Protein AF-A0A316KCI8-F1 (afdb_monomer_lite)

Structure (mmCIF, N/CA/C/O backbone):
data_AF-A0A316KCI8-F1
#
_entry.id   AF-A0A316KCI8-F1
#
loop_
_atom_site.group_PDB
_atom_site.id
_atom_site.type_symbol
_atom_site.label_atom_id
_atom_site.label_alt_id
_atom_site.label_comp_id
_atom_site.label_asym_id
_atom_site.label_entity_id
_atom_site.label_seq_id
_atom_site.pdbx_PDB_ins_code
_atom_site.Cartn_x
_atom_site.Cartn_y
_atom_site.Cartn_z
_atom_site.occupancy
_atom_site.B_iso_or_equiv
_atom_site.auth_seq_id
_atom_site.auth_comp_id
_atom_site.auth_asym_id
_atom_site.auth_atom_id
_atom_site.pdbx_PDB_model_num
ATOM 1 N N . MET A 1 1 ? 4.732 10.287 -21.622 1.00 46.12 1 MET A N 1
ATOM 2 C CA . MET A 1 1 ? 5.065 8.849 -21.549 1.00 46.12 1 MET A CA 1
ATOM 3 C C . MET A 1 1 ? 5.653 8.642 -20.161 1.00 46.12 1 MET A C 1
ATOM 5 O O . MET A 1 1 ? 6.514 9.428 -19.800 1.00 46.12 1 MET A O 1
ATOM 9 N N . PHE A 1 2 ? 5.111 7.743 -19.332 1.00 54.28 2 PHE A N 1
ATOM 10 C CA . PHE A 1 2 ? 5.650 7.524 -17.982 1.00 54.28 2 PHE A CA 1
ATOM 11 C C . PHE A 1 2 ? 6.981 6.788 -18.111 1.00 54.28 2 PHE A C 1
ATOM 13 O O . PHE A 1 2 ? 7.002 5.585 -18.342 1.00 54.28 2 PHE A O 1
ATOM 20 N N . GLU A 1 3 ? 8.084 7.519 -18.014 1.00 66.38 3 GLU A N 1
ATOM 21 C CA . GLU A 1 3 ? 9.429 6.945 -18.011 1.00 66.38 3 GLU A CA 1
ATOM 22 C C . GLU A 1 3 ? 9.908 6.783 -16.568 1.00 66.38 3 GLU A C 1
ATOM 24 O O . GLU A 1 3 ? 10.912 7.355 -16.142 1.00 66.38 3 GLU A O 1
ATOM 29 N N . SER A 1 4 ? 9.137 6.026 -15.785 1.00 75.69 4 SER A N 1
ATOM 30 C CA . SER A 1 4 ? 9.591 5.521 -14.497 1.00 75.69 4 SER A CA 1
ATOM 31 C C . SER A 1 4 ? 9.657 4.000 -14.536 1.00 75.69 4 SER A C 1
ATOM 33 O O . SER A 1 4 ? 8.774 3.324 -15.067 1.00 75.69 4 SER A O 1
ATOM 35 N N . LEU A 1 5 ? 10.758 3.458 -14.021 1.00 84.19 5 LEU A N 1
ATOM 36 C CA . LEU A 1 5 ? 11.012 2.025 -13.960 1.00 84.19 5 LEU A CA 1
ATOM 37 C C . LEU A 1 5 ? 11.359 1.663 -12.524 1.00 84.19 5 LEU A C 1
ATOM 39 O O . LEU A 1 5 ? 12.327 2.179 -11.967 1.00 84.19 5 LEU A O 1
ATOM 43 N N . THR A 1 6 ? 10.581 0.756 -11.943 1.00 88.25 6 THR A N 1
ATOM 44 C CA . THR A 1 6 ? 10.823 0.234 -10.598 1.00 88.25 6 THR A CA 1
ATOM 45 C C . THR A 1 6 ? 11.171 -1.242 -10.693 1.00 88.25 6 THR A C 1
ATOM 47 O O . THR A 1 6 ? 10.399 -2.038 -11.224 1.00 88.25 6 THR A O 1
ATOM 50 N N . CYS A 1 7 ? 12.329 -1.611 -10.158 1.00 88.56 7 CYS A N 1
ATOM 51 C CA . CYS A 1 7 ? 12.714 -2.995 -9.932 1.00 88.56 7 CYS A CA 1
ATOM 52 C C . CYS A 1 7 ? 12.347 -3.382 -8.498 1.00 88.56 7 CYS A C 1
ATOM 54 O O . CYS A 1 7 ? 12.721 -2.682 -7.551 1.00 88.56 7 CYS A O 1
ATOM 56 N N . ILE A 1 8 ? 11.627 -4.494 -8.347 1.00 89.81 8 ILE A N 1
ATOM 57 C CA . ILE A 1 8 ? 11.213 -5.028 -7.050 1.00 89.81 8 ILE A CA 1
ATOM 58 C C . ILE A 1 8 ? 11.881 -6.372 -6.762 1.00 89.81 8 ILE A C 1
ATOM 60 O O . ILE A 1 8 ? 12.058 -7.194 -7.660 1.00 89.81 8 ILE A O 1
ATOM 64 N N . ASP A 1 9 ? 12.218 -6.605 -5.497 1.00 88.31 9 ASP A N 1
ATOM 65 C CA . ASP A 1 9 ? 12.733 -7.885 -5.025 1.00 88.31 9 ASP A CA 1
ATOM 66 C C . ASP A 1 9 ? 11.584 -8.823 -4.648 1.00 88.31 9 ASP A C 1
ATOM 68 O O . ASP A 1 9 ? 11.067 -8.809 -3.530 1.00 88.31 9 ASP A O 1
ATOM 72 N N . ASN A 1 10 ? 11.197 -9.688 -5.582 1.00 82.25 10 ASN A N 1
ATOM 73 C CA . ASN A 1 10 ? 10.113 -10.641 -5.358 1.00 82.25 10 ASN A CA 1
ATOM 74 C C . ASN A 1 10 ? 10.352 -11.581 -4.163 1.00 82.25 10 ASN A C 1
ATOM 76 O O . ASN A 1 10 ? 9.374 -12.051 -3.583 1.00 82.25 10 ASN A O 1
ATOM 80 N N . ALA A 1 11 ? 11.602 -11.835 -3.753 1.00 82.50 11 ALA A N 1
ATOM 81 C CA . ALA A 1 11 ? 11.883 -12.679 -2.589 1.00 82.50 11 ALA A CA 1
ATOM 82 C C . ALA A 1 11 ? 11.376 -12.046 -1.281 1.00 82.50 11 ALA A C 1
ATOM 84 O O . ALA A 1 11 ? 10.989 -12.752 -0.352 1.00 82.50 11 ALA A O 1
ATOM 85 N N . ASN A 1 12 ? 11.312 -10.714 -1.230 1.00 80.31 12 ASN A N 1
ATOM 86 C CA . ASN A 1 12 ? 10.828 -9.948 -0.083 1.00 80.31 12 ASN A CA 1
ATOM 87 C C . ASN A 1 12 ? 9.325 -9.620 -0.154 1.00 80.31 12 ASN A C 1
ATOM 89 O O . ASN A 1 12 ? 8.769 -8.993 0.754 1.00 80.31 12 ASN A O 1
ATOM 93 N N . PHE A 1 13 ? 8.626 -10.075 -1.197 1.00 83.00 13 PHE A N 1
ATOM 94 C CA . PHE A 1 13 ? 7.203 -9.794 -1.374 1.00 83.00 13 PHE A CA 1
ATOM 95 C C . PHE A 1 13 ? 6.326 -10.447 -0.292 1.00 83.00 13 PHE A C 1
ATOM 97 O O . PHE A 1 13 ? 5.341 -9.856 0.160 1.00 83.00 13 PHE A O 1
ATOM 104 N N . ASP A 1 14 ? 6.706 -11.632 0.193 1.00 81.88 14 ASP A N 1
ATOM 105 C CA . ASP A 1 14 ? 5.982 -12.319 1.270 1.00 81.88 14 ASP A CA 1
ATOM 106 C C . ASP A 1 14 ? 6.003 -11.534 2.588 1.00 81.88 14 ASP A C 1
ATOM 108 O O . ASP A 1 14 ? 5.005 -11.511 3.317 1.00 81.88 14 ASP A O 1
ATOM 112 N N . GLN A 1 15 ? 7.096 -10.818 2.868 1.00 87.00 15 GLN A N 1
ATOM 113 C CA . GLN A 1 15 ? 7.203 -9.945 4.035 1.00 87.00 15 GLN A CA 1
ATOM 114 C C . GLN A 1 15 ? 6.246 -8.750 3.925 1.00 87.00 15 GLN A C 1
ATOM 116 O O . GLN A 1 15 ? 5.534 -8.436 4.885 1.00 87.00 15 GLN A O 1
ATOM 121 N N . VAL A 1 16 ? 6.149 -8.140 2.738 1.00 89.44 16 VAL A N 1
ATOM 122 C CA . VAL A 1 16 ? 5.181 -7.064 2.468 1.00 89.44 16 VAL A CA 1
ATOM 123 C C . VAL A 1 16 ? 3.759 -7.572 2.669 1.00 89.44 16 VAL A C 1
ATOM 125 O O . VAL A 1 16 ? 2.969 -6.948 3.379 1.00 89.44 16 VAL A O 1
ATOM 128 N N . ARG A 1 17 ? 3.438 -8.749 2.119 1.00 85.00 17 ARG A N 1
ATOM 129 C CA . ARG A 1 17 ? 2.128 -9.391 2.290 1.00 85.00 17 ARG A CA 1
ATOM 130 C C . ARG A 1 17 ? 1.809 -9.655 3.763 1.00 85.00 17 ARG A C 1
ATOM 132 O O . ARG A 1 17 ? 0.671 -9.452 4.194 1.00 85.00 17 ARG A O 1
ATOM 139 N N . HIS A 1 18 ? 2.793 -10.094 4.544 1.00 87.44 18 HIS A N 1
ATOM 140 C CA . HIS A 1 18 ? 2.638 -10.314 5.978 1.00 87.44 18 HIS A CA 1
ATOM 141 C C . HIS A 1 18 ? 2.327 -9.011 6.729 1.00 87.44 18 HIS A C 1
ATOM 143 O O . HIS A 1 18 ? 1.335 -8.944 7.461 1.00 87.44 18 HIS A O 1
ATOM 149 N N . GLU A 1 19 ? 3.120 -7.955 6.531 1.00 89.62 19 GLU A N 1
ATOM 150 C CA . GLU A 1 19 ? 2.895 -6.666 7.198 1.00 89.62 19 GLU A CA 1
ATOM 151 C C . GLU A 1 19 ? 1.584 -6.004 6.758 1.00 89.62 19 GLU A C 1
ATOM 153 O O . GLU A 1 19 ? 0.891 -5.397 7.576 1.00 89.62 19 GLU A O 1
ATOM 158 N N . PHE A 1 20 ? 1.174 -6.201 5.507 1.00 87.50 20 PHE A N 1
ATOM 159 C CA . PHE A 1 20 ? -0.100 -5.716 4.986 1.00 87.50 20 PHE A CA 1
ATOM 160 C C . PHE A 1 20 ? -1.297 -6.356 5.703 1.00 87.50 20 PHE A C 1
ATOM 162 O O . PHE A 1 20 ? -2.189 -5.658 6.191 1.00 87.50 20 PHE A O 1
ATOM 169 N N . ARG A 1 21 ? -1.276 -7.682 5.887 1.00 82.81 21 ARG A N 1
ATOM 170 C CA . ARG A 1 21 ? -2.294 -8.408 6.671 1.00 82.81 21 ARG A CA 1
ATOM 171 C C . ARG A 1 21 ? -2.340 -7.961 8.124 1.00 82.81 21 ARG A C 1
ATOM 173 O O . ARG A 1 21 ? -3.420 -7.799 8.700 1.00 82.81 21 ARG A O 1
ATOM 180 N N . ARG A 1 22 ? -1.172 -7.738 8.734 1.00 85.81 22 ARG A N 1
ATOM 181 C CA . ARG A 1 22 ? -1.093 -7.198 10.098 1.00 85.81 22 ARG A CA 1
ATOM 182 C C . ARG A 1 22 ? -1.724 -5.818 10.164 1.00 85.81 22 ARG A C 1
ATOM 184 O O . ARG A 1 22 ? -2.510 -5.577 11.078 1.00 85.81 22 ARG A O 1
ATOM 191 N N . PHE A 1 23 ? -1.402 -4.943 9.215 1.00 88.06 23 PHE A N 1
ATOM 192 C CA . PHE A 1 23 ? -1.971 -3.606 9.124 1.00 88.06 23 PHE A CA 1
ATOM 193 C C . PHE A 1 23 ? -3.499 -3.655 9.052 1.00 88.06 23 PHE A C 1
ATOM 195 O O . PHE A 1 23 ? -4.160 -3.056 9.902 1.00 88.06 23 PHE A O 1
ATOM 202 N N . ILE A 1 24 ? -4.058 -4.474 8.157 1.00 81.50 24 ILE A N 1
ATOM 203 C CA . ILE A 1 24 ? -5.508 -4.673 8.050 1.00 81.50 24 ILE A CA 1
ATOM 204 C C . ILE A 1 24 ? -6.142 -5.174 9.333 1.00 81.50 24 ILE A C 1
ATOM 206 O O . ILE A 1 24 ? -7.142 -4.628 9.795 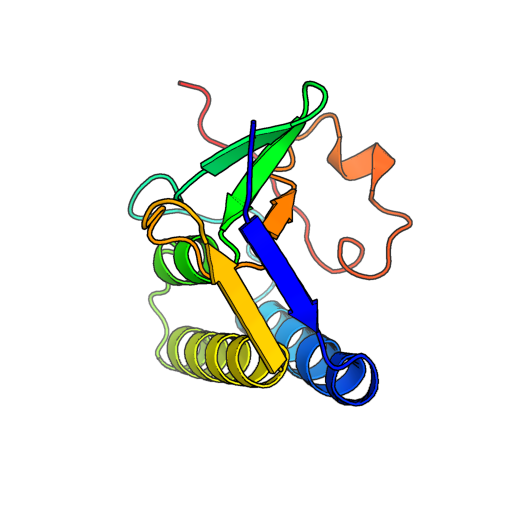1.00 81.50 24 ILE A O 1
ATOM 210 N N . THR A 1 25 ? -5.526 -6.173 9.957 1.00 81.88 25 THR A N 1
ATOM 211 C CA . THR A 1 25 ? -6.028 -6.722 11.219 1.00 81.88 25 THR A CA 1
ATOM 212 C C . THR A 1 25 ? -6.074 -5.646 12.309 1.00 81.88 25 THR A C 1
ATOM 214 O O . THR A 1 25 ? -6.971 -5.650 13.149 1.00 81.88 25 THR A O 1
ATOM 217 N N . LYS A 1 26 ? -5.126 -4.696 12.313 1.00 83.44 26 LYS A N 1
ATOM 218 C CA . LYS A 1 26 ? -5.107 -3.580 13.276 1.00 83.44 26 LYS A CA 1
ATOM 219 C C . LYS A 1 26 ? -6.086 -2.462 12.941 1.00 83.44 26 LYS A C 1
ATOM 221 O O . LYS A 1 26 ? -6.475 -1.741 13.856 1.00 83.44 26 LYS A O 1
ATOM 226 N N . MET A 1 27 ? -6.497 -2.349 11.683 1.00 77.81 27 MET A N 1
ATOM 227 C CA . MET A 1 27 ? -7.550 -1.437 11.243 1.00 77.81 27 MET A CA 1
ATOM 228 C C . MET A 1 27 ? -8.968 -1.902 11.613 1.00 77.81 27 MET A C 1
ATOM 230 O O . MET A 1 27 ? -9.917 -1.161 11.372 1.00 77.81 27 MET A O 1
ATOM 234 N N . ASP A 1 28 ? -9.108 -3.076 12.240 1.00 66.75 28 ASP A N 1
ATOM 235 C CA . ASP A 1 28 ? -10.307 -3.524 12.965 1.00 66.75 28 ASP A CA 1
ATOM 236 C C . ASP A 1 28 ? -11.599 -3.460 12.133 1.00 66.75 28 ASP A C 1
ATOM 238 O O . ASP A 1 28 ? -12.584 -2.833 12.517 1.00 66.75 28 ASP A O 1
ATOM 242 N N . LYS A 1 29 ? -11.558 -4.054 10.930 1.00 59.03 29 LYS A N 1
ATOM 243 C CA . LYS A 1 29 ? -12.690 -4.141 9.985 1.00 59.03 29 LYS A CA 1
ATOM 244 C C . LYS A 1 29 ? -13.429 -2.811 9.770 1.00 59.03 29 LYS A C 1
ATOM 246 O O . LYS A 1 29 ? -14.643 -2.798 9.565 1.00 59.03 29 LYS A O 1
ATOM 251 N N . ARG A 1 30 ? -12.727 -1.672 9.814 1.00 60.88 30 ARG A N 1
ATOM 252 C CA . ARG A 1 30 ? -13.318 -0.405 9.378 1.00 60.88 30 ARG A CA 1
ATOM 253 C C . ARG A 1 30 ? -13.736 -0.555 7.918 1.00 60.88 30 ARG A C 1
ATOM 255 O O . ARG A 1 30 ? -12.894 -0.615 7.032 1.00 60.88 30 ARG A O 1
ATOM 262 N N . ASN A 1 31 ? -15.045 -0.582 7.689 1.00 52.78 31 ASN A N 1
ATOM 263 C CA . ASN A 1 31 ? -15.621 -0.694 6.348 1.00 52.78 31 ASN A CA 1
ATOM 264 C C . ASN A 1 31 ? -15.416 0.581 5.507 1.00 52.78 31 ASN A C 1
ATOM 266 O O . ASN A 1 31 ? -15.570 0.539 4.289 1.00 52.78 31 ASN A O 1
ATOM 270 N N . ASN A 1 32 ? -15.056 1.699 6.153 1.00 58.50 32 ASN A N 1
ATOM 271 C CA . ASN A 1 32 ? -14.771 2.976 5.507 1.00 58.50 32 ASN A CA 1
ATOM 272 C C . ASN A 1 32 ? -13.378 3.472 5.919 1.00 58.50 32 ASN A C 1
ATOM 274 O O . ASN A 1 32 ? -13.126 3.737 7.099 1.00 58.50 32 ASN A O 1
ATOM 278 N N . LEU A 1 33 ? -12.491 3.631 4.936 1.00 69.94 33 LEU A N 1
ATOM 279 C CA . LEU A 1 33 ? -11.234 4.355 5.101 1.00 69.94 33 LEU A CA 1
ATOM 280 C C . LEU A 1 33 ? -11.505 5.851 4.922 1.00 69.94 33 LEU A C 1
ATOM 282 O O . LEU A 1 33 ? -12.052 6.266 3.903 1.00 69.94 33 LEU A O 1
ATOM 286 N N . SER A 1 34 ? -11.123 6.661 5.906 1.00 79.00 34 SER A N 1
ATOM 287 C CA . SER A 1 34 ? -11.089 8.117 5.774 1.00 79.00 34 SER A CA 1
ATOM 288 C C . SER A 1 34 ? -9.673 8.567 5.440 1.00 79.00 34 SER A C 1
ATOM 290 O O . SER A 1 34 ? -8.702 8.061 6.008 1.00 79.00 34 SER A O 1
ATOM 292 N N . PHE A 1 35 ? -9.561 9.540 4.540 1.00 83.88 35 PHE A N 1
ATOM 293 C CA . PHE A 1 35 ? -8.288 10.121 4.132 1.00 83.88 35 PHE A CA 1
ATOM 294 C C . PHE A 1 35 ? -8.204 11.576 4.583 1.00 83.88 35 PHE A C 1
ATOM 296 O O . PHE A 1 35 ? -9.187 12.310 4.515 1.00 83.88 35 PHE A O 1
ATOM 303 N N . LYS A 1 36 ? -7.018 12.001 5.021 1.00 88.88 36 LYS A N 1
ATOM 304 C CA . LYS A 1 36 ? -6.725 13.400 5.368 1.00 88.88 36 LYS A CA 1
ATOM 305 C C . LYS A 1 36 ? -6.635 14.291 4.128 1.00 88.88 36 LYS A C 1
ATOM 307 O O . LYS A 1 36 ? -6.912 15.481 4.203 1.00 88.88 36 LYS A O 1
ATOM 312 N N . ARG A 1 37 ? -6.218 13.704 3.004 1.00 89.94 37 ARG A N 1
ATOM 313 C CA . ARG A 1 37 ? -6.153 14.300 1.665 1.00 89.94 37 ARG A CA 1
ATOM 314 C C . ARG A 1 37 ? -6.196 13.194 0.614 1.00 89.94 37 ARG A C 1
ATOM 316 O O . ARG A 1 37 ? -5.974 12.031 0.947 1.00 89.94 37 ARG A O 1
ATOM 323 N N . THR A 1 38 ? -6.427 13.550 -0.643 1.00 86.88 38 THR A N 1
ATOM 324 C CA . THR A 1 38 ? -6.325 12.601 -1.758 1.00 86.88 38 THR A CA 1
ATOM 325 C C . THR A 1 38 ? -4.869 12.136 -1.929 1.00 86.88 38 THR A C 1
ATOM 327 O O . THR A 1 38 ? -3.968 12.987 -1.916 1.00 86.88 38 THR A O 1
ATOM 330 N N . PRO A 1 39 ? -4.615 10.820 -2.070 1.00 89.44 39 PRO A N 1
ATOM 331 C CA . PRO A 1 39 ? -3.287 10.308 -2.389 1.00 89.44 39 PRO A CA 1
ATOM 332 C C . PRO A 1 39 ? -2.792 10.807 -3.748 1.00 89.44 39 PRO A C 1
ATOM 334 O O . PRO A 1 39 ? -3.589 11.038 -4.660 1.00 89.44 39 PRO A O 1
ATOM 337 N N . LYS A 1 40 ? -1.471 10.912 -3.910 1.00 90.00 40 LYS A N 1
ATOM 338 C CA . LYS A 1 40 ? -0.838 11.082 -5.219 1.00 90.00 40 LYS A CA 1
ATOM 339 C C . LYS A 1 40 ? -1.295 9.959 -6.140 1.00 90.00 40 LYS A C 1
ATOM 341 O O . LYS A 1 40 ? -1.318 8.791 -5.746 1.00 90.00 40 LYS A O 1
ATOM 346 N N . GLN A 1 41 ? -1.664 10.330 -7.358 1.00 89.06 41 GLN A N 1
ATOM 347 C CA . GLN A 1 41 ? -2.297 9.421 -8.297 1.00 89.06 41 GLN A CA 1
ATOM 348 C C . GLN A 1 41 ? -1.748 9.604 -9.705 1.00 89.06 41 GLN A C 1
ATOM 350 O O . GLN A 1 41 ? -1.306 10.693 -10.066 1.00 89.06 41 GLN A O 1
ATOM 355 N N . PHE A 1 42 ? -1.842 8.548 -10.500 1.00 84.81 42 PHE A N 1
ATOM 356 C CA . PHE A 1 42 ? -1.658 8.599 -11.942 1.00 84.81 42 PHE A CA 1
ATOM 357 C C . PHE A 1 42 ? -2.719 7.738 -12.620 1.00 84.81 42 PHE A C 1
ATOM 359 O O . PHE A 1 42 ? -3.246 6.795 -12.027 1.00 84.81 42 PHE A O 1
ATOM 366 N N . ASP A 1 43 ? -3.026 8.074 -13.867 1.00 84.88 43 ASP A N 1
ATOM 367 C CA . ASP A 1 43 ? -3.977 7.328 -14.679 1.00 84.88 43 ASP A CA 1
ATOM 368 C C . ASP A 1 43 ? -3.206 6.550 -15.765 1.00 84.88 43 ASP A C 1
ATOM 370 O O . ASP A 1 43 ? -2.331 7.095 -16.442 1.00 84.88 43 ASP A O 1
ATOM 374 N N . TYR A 1 44 ? -3.512 5.263 -15.927 1.00 78.50 44 TYR A N 1
ATOM 375 C CA . TYR A 1 44 ? -2.934 4.381 -16.942 1.00 78.50 44 TYR A CA 1
ATOM 376 C C . TYR A 1 44 ? -4.007 3.437 -17.485 1.00 78.50 44 TYR A C 1
ATOM 378 O O . TYR A 1 44 ? -4.734 2.824 -16.716 1.00 78.50 44 TYR A O 1
ATOM 386 N N . ALA A 1 45 ? -4.113 3.306 -18.811 1.00 79.00 45 ALA A N 1
ATOM 387 C CA . ALA A 1 45 ? -5.068 2.405 -19.471 1.00 79.00 45 ALA A CA 1
ATOM 388 C C . ALA A 1 45 ? -6.539 2.553 -18.998 1.00 79.00 45 ALA A C 1
ATOM 390 O O . ALA A 1 45 ? -7.256 1.563 -18.886 1.00 79.00 45 ALA A O 1
ATOM 391 N N . ASN A 1 46 ? -6.995 3.795 -18.767 1.00 77.75 46 ASN A N 1
ATOM 392 C CA . ASN A 1 46 ? -8.311 4.161 -18.198 1.00 77.75 46 ASN A CA 1
ATOM 393 C C . ASN A 1 46 ? -8.512 3.805 -16.716 1.00 77.75 46 ASN A C 1
ATOM 395 O O . ASN A 1 46 ? -9.613 3.956 -16.182 1.00 77.75 46 ASN A O 1
ATOM 399 N N . ASP A 1 47 ? -7.448 3.378 -16.047 1.00 79.25 47 ASP A N 1
ATOM 400 C CA . ASP A 1 47 ? -7.454 2.995 -14.648 1.00 79.25 47 ASP A CA 1
ATOM 401 C C . ASP A 1 47 ? -6.680 4.019 -13.831 1.00 79.25 47 ASP A C 1
ATOM 403 O O . ASP A 1 47 ? -5.656 4.544 -14.265 1.00 79.25 47 ASP A O 1
ATOM 407 N N . ARG A 1 48 ? -7.175 4.296 -12.627 1.00 84.19 48 ARG A N 1
ATOM 408 C CA . ARG A 1 48 ? -6.509 5.183 -11.683 1.00 84.19 48 ARG A CA 1
ATOM 409 C C . ARG A 1 48 ? -5.724 4.371 -10.674 1.00 84.19 48 ARG A C 1
ATOM 411 O O . ARG A 1 48 ? -6.244 3.419 -10.089 1.00 84.19 48 ARG A O 1
ATOM 418 N N . TYR A 1 49 ? -4.503 4.804 -10.415 1.00 85.44 49 TYR A N 1
ATOM 419 C CA . TYR A 1 49 ? -3.602 4.195 -9.454 1.00 85.44 49 TYR A CA 1
ATOM 420 C C . TYR A 1 49 ? -3.143 5.238 -8.448 1.00 85.44 49 TYR A C 1
ATOM 422 O O . TYR A 1 49 ? -2.882 6.387 -8.801 1.00 85.44 49 TYR A O 1
ATOM 430 N N . TRP A 1 50 ? -3.045 4.834 -7.189 1.00 89.56 50 TRP A N 1
ATOM 431 C CA . TRP A 1 50 ? -2.457 5.632 -6.125 1.00 89.56 50 TRP A CA 1
ATOM 432 C C . TRP A 1 50 ? -1.050 5.167 -5.827 1.00 89.56 50 TRP A C 1
ATOM 434 O O . TRP A 1 50 ? -0.770 3.967 -5.830 1.00 89.56 50 TRP A O 1
ATOM 444 N N . ASP A 1 51 ? -0.181 6.115 -5.503 1.00 91.50 51 ASP A N 1
ATOM 445 C CA . ASP A 1 51 ? 1.089 5.787 -4.882 1.00 91.50 51 ASP A CA 1
ATOM 446 C C . ASP A 1 51 ? 0.845 5.073 -3.550 1.00 91.50 51 ASP A C 1
ATOM 448 O O . ASP A 1 51 ? 0.112 5.581 -2.700 1.00 91.50 51 ASP A O 1
ATOM 452 N N . ILE A 1 52 ? 1.436 3.892 -3.355 1.00 91.44 52 ILE A N 1
ATOM 453 C CA . ILE A 1 52 ? 1.106 3.065 -2.190 1.00 91.44 52 ILE A CA 1
ATOM 454 C C . ILE A 1 52 ? 1.586 3.694 -0.873 1.00 91.44 52 ILE A C 1
ATOM 456 O O . ILE A 1 52 ? 0.906 3.582 0.148 1.00 91.44 52 ILE A O 1
ATOM 460 N N . ILE A 1 53 ? 2.734 4.377 -0.879 1.00 94.19 53 ILE A N 1
ATOM 461 C CA . ILE A 1 53 ? 3.282 5.021 0.318 1.00 94.19 53 ILE A CA 1
ATOM 462 C C . ILE A 1 53 ? 2.459 6.261 0.659 1.00 94.19 53 ILE A C 1
ATOM 464 O O . ILE A 1 53 ? 2.048 6.422 1.811 1.00 94.19 53 ILE A O 1
ATOM 468 N N . ASP A 1 54 ? 2.159 7.093 -0.338 1.00 93.62 54 ASP A N 1
ATOM 469 C CA . ASP A 1 54 ? 1.328 8.280 -0.157 1.00 93.62 54 ASP A CA 1
ATOM 470 C C . ASP A 1 54 ? -0.098 7.913 0.274 1.00 93.62 54 ASP A C 1
ATOM 472 O O . ASP A 1 54 ? -0.651 8.538 1.179 1.00 93.62 54 ASP A O 1
ATOM 476 N N . PHE A 1 55 ? -0.667 6.845 -0.295 1.00 91.94 55 PHE A N 1
ATOM 477 C CA . PHE A 1 55 ? -1.942 6.267 0.127 1.00 91.94 55 PHE A CA 1
ATOM 478 C C . PHE A 1 55 ? -1.941 5.943 1.622 1.00 91.94 55 PHE A C 1
ATOM 480 O O . PHE A 1 55 ? -2.835 6.387 2.345 1.00 91.94 55 PHE A O 1
ATOM 487 N N . LEU A 1 56 ? -0.924 5.220 2.102 1.00 92.00 56 LEU A N 1
ATOM 488 C CA . LEU A 1 56 ? -0.796 4.863 3.514 1.00 92.00 56 LEU A CA 1
ATOM 489 C C . LEU A 1 56 ? -0.667 6.103 4.407 1.00 92.00 56 LEU A C 1
ATOM 491 O O . LEU A 1 56 ? -1.285 6.162 5.474 1.00 92.00 56 LEU A O 1
ATOM 495 N N . ASP A 1 57 ? 0.106 7.103 3.983 1.00 93.06 57 ASP A N 1
AT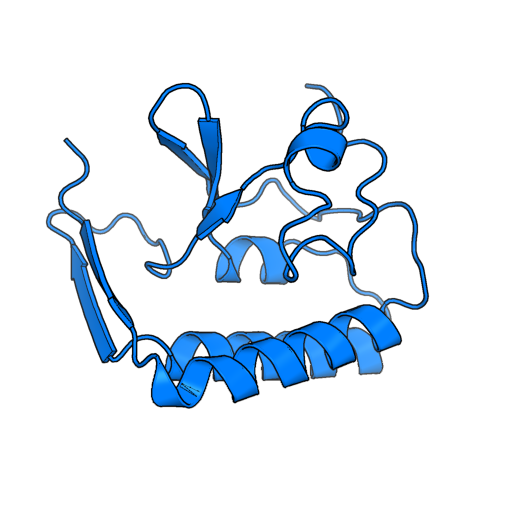OM 496 C CA . ASP A 1 57 ? 0.290 8.348 4.733 1.00 93.06 57 ASP A CA 1
ATOM 497 C C .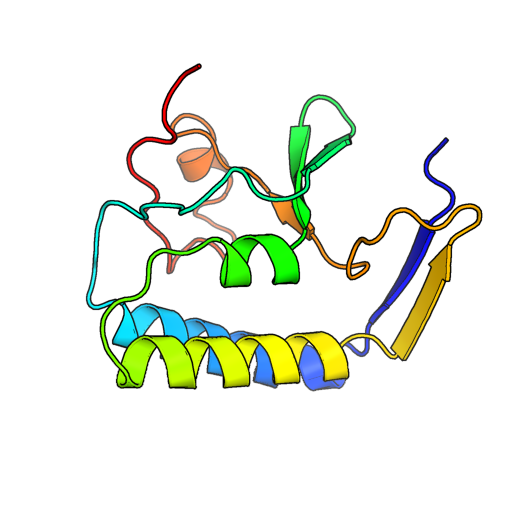 ASP A 1 57 ? -0.974 9.212 4.791 1.00 93.06 57 ASP A C 1
ATOM 499 O O . ASP A 1 57 ? -1.214 9.888 5.799 1.00 93.06 57 ASP A O 1
ATOM 503 N N . CYS A 1 58 ? -1.821 9.133 3.766 1.00 91.81 58 CYS A N 1
ATOM 504 C CA . CYS A 1 58 ? -3.096 9.835 3.714 1.00 91.81 58 CYS A CA 1
ATOM 505 C C . CYS A 1 58 ? -4.172 9.221 4.616 1.00 91.81 58 CYS A C 1
ATOM 507 O O . CYS A 1 58 ? -5.139 9.918 4.929 1.00 91.81 58 CYS A O 1
ATOM 509 N N . LEU A 1 59 ? -4.036 7.967 5.059 1.00 89.19 59 LEU A N 1
ATOM 510 C CA . LEU A 1 59 ? -5.023 7.333 5.937 1.00 89.19 59 LEU A CA 1
ATOM 511 C C . LEU A 1 59 ? -5.152 8.080 7.273 1.00 89.19 59 LEU A C 1
ATOM 513 O O . LEU A 1 59 ? -4.170 8.332 7.982 1.00 89.19 59 LEU A O 1
ATOM 517 N N . ASP A 1 60 ? -6.390 8.402 7.654 1.00 88.62 60 ASP A N 1
ATOM 518 C CA . ASP A 1 60 ? -6.698 9.028 8.938 1.00 88.62 60 ASP A CA 1
ATOM 519 C C . ASP A 1 60 ? -6.727 7.991 10.071 1.00 88.62 60 ASP A C 1
ATOM 521 O O . ASP A 1 60 ? -7.766 7.485 10.510 1.00 88.62 60 ASP A O 1
ATOM 525 N N . LEU A 1 61 ? -5.525 7.639 10.525 1.00 87.69 61 LEU A N 1
ATOM 526 C CA . LEU A 1 61 ? -5.299 6.718 11.631 1.00 87.69 61 LEU A CA 1
ATOM 527 C C . LEU A 1 61 ? -5.238 7.486 12.952 1.00 87.69 61 LEU A C 1
ATOM 529 O O . LEU A 1 61 ? -4.462 8.431 13.102 1.00 87.69 61 LEU A O 1
ATOM 533 N N . LYS A 1 62 ? -6.028 7.037 13.931 1.00 84.81 62 LYS A N 1
ATOM 534 C CA . LYS A 1 62 ? -6.127 7.676 15.257 1.00 84.81 62 LYS A CA 1
ATOM 535 C C . LYS A 1 62 ? -5.433 6.863 16.342 1.00 84.81 62 LYS A C 1
ATOM 537 O O . LYS A 1 62 ? -4.967 7.419 17.333 1.00 84.81 62 LYS A O 1
ATOM 542 N N . ARG A 1 63 ? -5.354 5.536 16.185 1.00 89.00 63 ARG A N 1
ATOM 543 C CA . ARG A 1 63 ? -4.797 4.656 17.220 1.00 89.00 63 ARG A CA 1
ATOM 544 C C . ARG A 1 63 ? -3.299 4.476 16.998 1.00 89.00 63 ARG A C 1
ATOM 546 O O . ARG A 1 63 ? -2.858 4.129 15.906 1.00 89.00 63 ARG A O 1
ATOM 553 N N . ARG A 1 64 ? -2.505 4.584 18.070 1.00 91.38 64 ARG A N 1
ATOM 554 C CA . ARG A 1 64 ? -1.042 4.368 18.032 1.00 91.38 64 ARG A CA 1
ATOM 555 C C . ARG A 1 64 ? -0.648 3.013 17.425 1.00 91.38 64 ARG A C 1
ATOM 557 O O . ARG A 1 64 ? 0.381 2.916 16.763 1.00 91.38 64 ARG A O 1
ATOM 564 N N . ILE A 1 65 ? -1.462 1.976 17.634 1.00 91.06 65 ILE A N 1
ATOM 565 C CA . ILE A 1 65 ? -1.223 0.639 17.072 1.00 91.06 65 ILE A CA 1
ATOM 566 C C . ILE A 1 65 ? -1.384 0.598 15.544 1.00 91.06 65 ILE A C 1
ATOM 568 O O . ILE A 1 65 ? -0.595 -0.070 14.882 1.00 91.06 65 ILE A O 1
ATOM 572 N N . GLU A 1 66 ? -2.347 1.343 14.993 1.00 89.94 66 GLU A N 1
ATOM 573 C CA . GLU A 1 66 ? -2.580 1.471 13.548 1.00 89.94 66 GLU A CA 1
ATOM 574 C C . GLU A 1 66 ? -1.416 2.222 12.902 1.00 89.94 66 GLU A C 1
ATOM 576 O O . GLU A 1 66 ? -0.839 1.754 11.926 1.00 89.94 66 GLU A O 1
ATOM 581 N N . ILE A 1 67 ? -1.009 3.341 13.512 1.00 91.94 67 ILE A N 1
ATOM 582 C CA . ILE A 1 67 ? 0.122 4.157 13.053 1.00 91.94 67 ILE A CA 1
ATOM 583 C C . ILE A 1 67 ? 1.408 3.321 13.029 1.00 91.94 67 ILE A C 1
ATOM 585 O O . ILE A 1 67 ? 2.129 3.315 12.036 1.00 91.94 67 ILE A O 1
ATOM 589 N N . LYS A 1 68 ? 1.680 2.549 14.090 1.00 94.75 68 LYS A N 1
ATOM 590 C CA . LYS A 1 68 ? 2.861 1.675 14.142 1.00 94.75 68 LYS A CA 1
ATOM 591 C C . LYS A 1 68 ? 2.818 0.574 13.078 1.00 94.75 68 LYS A C 1
ATOM 593 O O . LYS A 1 68 ? 3.859 0.235 12.524 1.00 94.75 68 LYS A O 1
ATOM 598 N N . ALA A 1 69 ? 1.645 0.002 12.811 1.00 90.88 69 ALA A N 1
ATOM 599 C CA . ALA A 1 69 ? 1.485 -1.004 11.765 1.00 90.88 69 ALA A CA 1
ATOM 600 C C . ALA A 1 69 ? 1.680 -0.402 10.362 1.00 90.88 69 ALA A C 1
ATOM 602 O O . ALA A 1 69 ? 2.355 -1.009 9.538 1.00 90.88 69 ALA A O 1
ATOM 603 N N . ARG A 1 70 ? 1.184 0.821 10.125 1.00 94.12 70 ARG A N 1
ATOM 604 C CA . ARG A 1 70 ? 1.429 1.572 8.888 1.00 94.12 70 ARG A CA 1
ATOM 605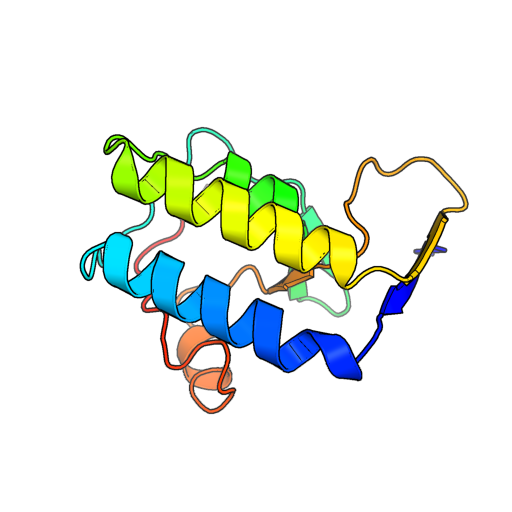 C C . ARG A 1 70 ? 2.919 1.795 8.646 1.00 94.12 70 ARG A C 1
ATOM 607 O O . ARG A 1 70 ? 3.392 1.511 7.554 1.00 94.12 70 ARG A O 1
ATOM 614 N N . GLU A 1 71 ? 3.663 2.287 9.639 1.00 96.06 71 GLU A N 1
ATOM 615 C CA . GLU A 1 71 ? 5.099 2.552 9.448 1.00 96.06 71 GLU A CA 1
ATOM 616 C C . GLU A 1 71 ? 5.888 1.273 9.139 1.00 96.06 71 GLU A C 1
ATOM 618 O O . GLU A 1 71 ? 6.781 1.299 8.299 1.00 96.06 71 GLU A O 1
ATOM 623 N N . ARG A 1 72 ? 5.526 0.135 9.748 1.00 94.94 72 ARG A N 1
ATOM 624 C CA . ARG A 1 72 ? 6.140 -1.165 9.422 1.00 94.94 72 ARG A CA 1
ATOM 625 C C . ARG A 1 72 ? 5.848 -1.613 7.997 1.00 94.94 72 ARG A C 1
ATOM 627 O O . ARG A 1 72 ? 6.751 -2.073 7.310 1.00 94.94 72 ARG A O 1
ATOM 634 N N . LEU A 1 73 ? 4.603 -1.455 7.556 1.00 94.19 73 LEU A N 1
ATOM 635 C CA . LEU A 1 73 ? 4.216 -1.759 6.185 1.00 94.19 73 LEU A CA 1
ATOM 636 C C . LEU A 1 73 ? 4.973 -0.871 5.188 1.00 94.19 73 LEU A C 1
ATOM 638 O O . LEU A 1 73 ? 5.535 -1.385 4.228 1.00 94.19 73 LEU A O 1
ATOM 642 N N . LYS A 1 74 ? 5.042 0.443 5.439 1.00 95.31 74 LYS A N 1
ATOM 643 C CA . LYS A 1 74 ? 5.808 1.379 4.602 1.00 95.31 74 LYS A CA 1
ATOM 644 C C . LYS A 1 74 ? 7.273 0.975 4.503 1.00 95.31 74 LYS A C 1
ATOM 646 O O . LYS A 1 74 ? 7.829 0.990 3.413 1.00 95.31 74 LYS A O 1
ATOM 651 N N . GLU A 1 75 ? 7.884 0.608 5.625 1.00 95.25 75 GLU A N 1
ATOM 652 C CA . GLU A 1 75 ? 9.273 0.157 5.649 1.00 95.25 75 GLU A CA 1
ATOM 653 C C . GLU A 1 75 ? 9.471 -1.114 4.817 1.00 95.25 75 GLU A C 1
ATOM 655 O O . GLU A 1 75 ? 10.354 -1.161 3.967 1.00 95.25 75 GLU A O 1
ATOM 660 N N . SER A 1 76 ? 8.586 -2.100 4.970 1.00 92.94 76 SER A N 1
ATOM 661 C CA . SER A 1 76 ? 8.637 -3.323 4.166 1.00 92.94 76 SER A CA 1
ATOM 662 C C . SER A 1 76 ? 8.477 -3.049 2.666 1.00 92.94 76 SER A C 1
ATOM 664 O O . SER A 1 76 ? 9.139 -3.695 1.862 1.00 92.94 76 SER A O 1
ATOM 666 N N . ILE A 1 77 ? 7.620 -2.099 2.273 1.00 92.56 77 ILE A N 1
ATOM 667 C CA . ILE A 1 77 ? 7.449 -1.701 0.866 1.00 92.56 77 ILE A CA 1
ATOM 668 C C . ILE A 1 77 ? 8.709 -1.009 0.336 1.00 92.56 77 ILE A C 1
ATOM 670 O O . ILE A 1 77 ? 9.104 -1.253 -0.797 1.00 92.56 77 ILE A O 1
ATOM 674 N N . ARG A 1 78 ? 9.368 -0.164 1.136 1.00 91.88 78 ARG A N 1
ATOM 675 C CA . ARG A 1 78 ? 10.632 0.467 0.721 1.00 91.88 78 ARG A CA 1
ATOM 676 C C . ARG A 1 78 ? 11.729 -0.562 0.495 1.00 91.88 78 ARG A C 1
ATOM 678 O O . ARG A 1 78 ? 12.442 -0.460 -0.492 1.00 91.88 78 ARG A O 1
ATOM 685 N N . GLN A 1 79 ? 11.815 -1.564 1.365 1.00 91.25 79 GLN A N 1
ATOM 686 C CA . GLN A 1 79 ? 12.764 -2.673 1.229 1.00 91.25 79 GLN A CA 1
ATOM 687 C C . GLN A 1 79 ? 12.475 -3.559 0.012 1.00 91.25 79 GLN A C 1
ATOM 689 O O . GLN A 1 79 ? 13.378 -4.224 -0.484 1.00 91.25 79 GLN A O 1
ATOM 694 N N . LEU A 1 80 ? 11.235 -3.550 -0.491 1.00 91.19 80 LEU A N 1
ATOM 695 C CA . LEU A 1 80 ? 10.871 -4.251 -1.719 1.00 91.19 80 LEU A CA 1
ATOM 696 C C . LEU A 1 80 ? 11.476 -3.585 -2.965 1.00 91.19 80 LEU A C 1
ATOM 698 O O . LEU A 1 80 ? 11.707 -4.263 -3.960 1.00 91.19 80 LEU A O 1
ATOM 702 N N . ILE A 1 81 ? 11.713 -2.272 -2.937 1.00 90.06 81 ILE A N 1
ATOM 703 C CA . ILE A 1 81 ? 12.216 -1.517 -4.086 1.00 90.06 81 ILE A CA 1
ATOM 704 C C . ILE A 1 81 ? 13.740 -1.638 -4.129 1.00 90.06 81 ILE A C 1
ATOM 706 O O . ILE A 1 81 ? 14.448 -1.026 -3.335 1.00 90.06 81 ILE A O 1
ATOM 710 N N . VAL A 1 82 ? 14.248 -2.400 -5.096 1.00 89.06 82 VAL A N 1
ATOM 711 C CA . VAL A 1 82 ? 15.693 -2.545 -5.334 1.00 89.06 82 VAL A CA 1
ATOM 712 C C . VAL A 1 82 ? 16.237 -1.307 -6.031 1.00 89.06 82 VAL A C 1
ATOM 714 O O . VAL A 1 82 ? 17.321 -0.819 -5.719 1.00 89.06 82 VAL A O 1
ATOM 717 N N . PHE A 1 83 ? 15.483 -0.808 -7.009 1.00 87.75 83 PHE A N 1
ATOM 718 C CA . PHE A 1 83 ? 15.899 0.303 -7.847 1.00 87.75 83 PHE A CA 1
ATOM 719 C C . PHE A 1 83 ? 14.683 1.048 -8.391 1.00 87.75 83 PHE A C 1
ATOM 721 O O . PHE A 1 83 ? 13.706 0.422 -8.801 1.00 87.75 83 PHE A O 1
ATOM 728 N N . LYS A 1 84 ? 14.762 2.381 -8.431 1.00 86.81 84 LYS A N 1
ATOM 729 C CA . LYS A 1 84 ? 13.783 3.254 -9.085 1.00 86.81 84 LYS A CA 1
ATOM 730 C C . LYS A 1 84 ? 14.529 4.215 -10.009 1.00 86.81 84 LYS A C 1
ATOM 732 O O . LYS A 1 84 ? 15.344 5.006 -9.541 1.00 86.81 84 LYS A O 1
ATOM 737 N N . PHE A 1 85 ? 14.223 4.163 -11.299 1.00 85.62 85 PHE A N 1
ATOM 738 C CA . PHE A 1 85 ? 14.591 5.191 -12.265 1.00 85.62 85 PHE A CA 1
ATOM 739 C C . PHE A 1 85 ? 13.386 6.085 -12.528 1.00 85.62 85 PHE A C 1
ATOM 741 O O . PHE A 1 85 ? 12.267 5.589 -12.670 1.00 85.62 85 PHE A O 1
ATOM 748 N N . VAL A 1 86 ? 13.617 7.393 -12.599 1.00 82.81 86 VAL A N 1
ATOM 749 C CA . VAL A 1 86 ? 12.592 8.385 -12.924 1.00 82.81 86 VAL A CA 1
ATOM 750 C C . VAL A 1 86 ? 13.229 9.430 -13.822 1.00 82.81 86 VAL A C 1
ATOM 752 O O . VAL A 1 86 ? 14.263 9.984 -13.452 1.00 82.81 86 VAL A O 1
ATOM 755 N N . ASN A 1 87 ? 12.641 9.677 -14.993 1.00 74.81 87 ASN A N 1
ATOM 756 C CA . ASN A 1 87 ? 13.166 10.689 -15.910 1.00 74.81 87 ASN A CA 1
ATOM 757 C C . ASN A 1 87 ? 12.918 12.128 -15.396 1.00 74.81 87 ASN A C 1
ATOM 759 O O . ASN A 1 87 ? 13.779 12.993 -15.507 1.00 74.81 87 ASN A O 1
ATOM 763 N N . GLU A 1 88 ? 11.783 12.363 -14.731 1.00 77.75 88 GLU A N 1
ATOM 764 C CA . GLU A 1 88 ? 11.454 13.615 -14.034 1.00 77.75 88 GLU A CA 1
ATOM 765 C C . GLU A 1 88 ? 10.951 13.281 -12.630 1.00 77.75 88 GLU A C 1
ATOM 767 O O . GLU A 1 88 ? 10.179 12.338 -12.483 1.00 77.75 88 GLU A O 1
ATOM 772 N N . ASP A 1 89 ? 11.374 14.014 -11.594 1.00 75.81 89 ASP A N 1
ATOM 773 C CA . ASP A 1 89 ? 10.958 13.712 -10.218 1.00 75.81 89 ASP A CA 1
ATOM 774 C C . ASP A 1 89 ? 9.434 13.861 -10.049 1.00 75.81 89 ASP A C 1
ATOM 776 O O . ASP A 1 89 ? 8.892 14.954 -9.886 1.00 75.81 89 ASP A O 1
ATOM 780 N N . ASP A 1 90 ? 8.744 12.723 -10.093 1.00 74.44 90 ASP A N 1
ATOM 781 C CA . ASP A 1 90 ? 7.300 12.591 -9.915 1.00 74.44 90 ASP A CA 1
ATOM 782 C C . ASP A 1 90 ? 6.893 12.548 -8.430 1.00 74.44 90 ASP A C 1
ATOM 784 O O . ASP A 1 90 ? 5.706 12.600 -8.079 1.00 74.44 90 ASP A O 1
ATOM 788 N N . GLY A 1 91 ? 7.873 12.439 -7.526 1.00 79.81 91 GLY A N 1
ATOM 789 C CA . GLY A 1 91 ? 7.661 12.256 -6.098 1.00 79.81 91 GLY A CA 1
ATOM 790 C C . GLY A 1 91 ? 6.813 11.027 -5.741 1.00 79.81 91 GLY A C 1
ATOM 791 O O . GLY A 1 91 ? 6.192 11.033 -4.671 1.00 79.81 91 GLY A O 1
ATOM 792 N N . LEU A 1 92 ? 6.730 10.020 -6.618 1.00 86.06 92 LEU A N 1
ATOM 793 C CA . LEU A 1 92 ? 6.087 8.730 -6.356 1.00 86.06 92 LEU A CA 1
ATOM 794 C C . LEU A 1 92 ? 7.084 7.775 -5.681 1.00 86.06 92 LEU A C 1
ATOM 796 O O . LEU A 1 92 ? 8.298 7.912 -5.801 1.00 86.06 92 LEU A O 1
ATOM 800 N N . SER A 1 93 ? 6.597 6.761 -4.982 1.00 87.88 93 SER A N 1
ATOM 801 C CA . SER A 1 93 ? 7.417 5.699 -4.391 1.00 87.88 93 SER A CA 1
ATOM 802 C C . SER A 1 93 ? 7.909 4.682 -5.422 1.00 87.88 93 SER A C 1
ATOM 804 O O . SER A 1 93 ? 8.880 3.981 -5.169 1.00 87.88 93 SER A O 1
ATOM 806 N N . GLY A 1 94 ? 7.273 4.613 -6.596 1.00 87.00 94 GLY A N 1
ATOM 807 C CA . GLY A 1 94 ? 7.571 3.619 -7.632 1.00 87.00 94 GLY A CA 1
ATOM 808 C C . GLY A 1 94 ? 6.730 2.343 -7.534 1.00 87.00 94 GLY A C 1
ATOM 809 O O . GLY A 1 94 ? 6.787 1.520 -8.445 1.00 87.00 94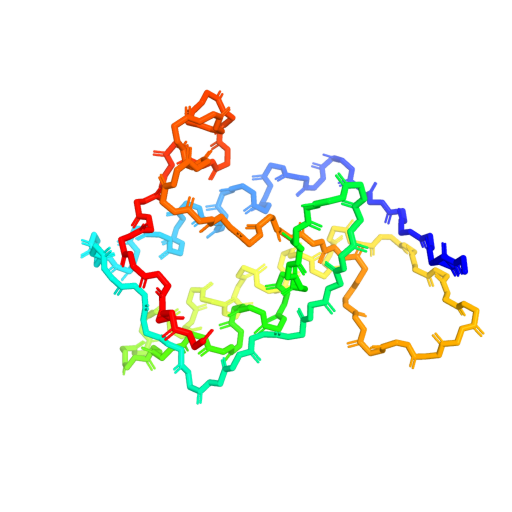 GLY A O 1
ATOM 810 N N . ILE A 1 95 ? 5.911 2.194 -6.487 1.00 89.12 95 ILE A N 1
ATOM 811 C CA . ILE A 1 95 ? 4.912 1.126 -6.369 1.00 89.12 95 ILE A CA 1
ATOM 812 C C . ILE A 1 95 ? 3.533 1.761 -6.227 1.00 89.12 95 ILE A C 1
ATOM 814 O O . ILE A 1 95 ? 3.337 2.724 -5.484 1.00 89.12 95 ILE A O 1
ATOM 818 N N . SER A 1 96 ? 2.562 1.198 -6.935 1.00 88.56 96 SER A N 1
ATOM 819 C CA . SER A 1 96 ? 1.198 1.703 -6.947 1.00 88.56 96 SER A CA 1
ATOM 820 C C . SER A 1 96 ? 0.185 0.645 -6.543 1.00 88.56 96 SER A C 1
ATOM 822 O O . SER A 1 96 ? 0.431 -0.559 -6.626 1.00 88.56 96 SER A O 1
ATOM 824 N N . ILE A 1 97 ? -0.964 1.117 -6.081 1.00 85.25 97 ILE A N 1
ATOM 825 C CA . ILE A 1 97 ? -2.143 0.311 -5.795 1.00 85.25 97 ILE A CA 1
ATOM 826 C C . ILE A 1 97 ? -3.306 0.858 -6.618 1.00 85.25 97 ILE A C 1
ATOM 828 O O . ILE A 1 97 ? -3.412 2.068 -6.818 1.00 85.25 97 ILE A O 1
ATOM 832 N N . ALA A 1 98 ? -4.177 -0.013 -7.124 1.00 82.12 98 ALA A N 1
ATOM 833 C CA . ALA A 1 98 ? -5.329 0.452 -7.887 1.00 82.12 98 ALA A CA 1
ATOM 834 C C . ALA A 1 98 ? -6.248 1.281 -6.976 1.00 82.12 98 ALA A C 1
ATOM 836 O O . ALA A 1 98 ? -6.606 0.855 -5.873 1.00 82.12 98 ALA A O 1
ATOM 837 N N . ALA A 1 99 ? -6.652 2.460 -7.446 1.00 76.75 99 ALA A N 1
ATOM 838 C CA . ALA A 1 99 ? -7.636 3.302 -6.783 1.00 76.75 99 ALA A CA 1
ATOM 839 C C . ALA A 1 99 ? -9.029 2.708 -7.031 1.00 76.75 99 ALA A C 1
ATOM 841 O O . ALA A 1 99 ? -9.769 3.130 -7.922 1.00 76.75 99 ALA A O 1
ATOM 842 N N . LEU A 1 100 ? -9.362 1.647 -6.297 1.00 66.88 100 LEU A N 1
ATOM 843 C CA . LEU A 1 100 ? -10.579 0.887 -6.550 1.00 66.88 100 LEU A CA 1
ATOM 844 C C . LEU A 1 100 ? -11.832 1.731 -6.290 1.00 66.88 100 LEU A C 1
ATOM 846 O O . LEU A 1 100 ? -12.124 2.116 -5.156 1.00 66.88 100 LEU A O 1
ATOM 850 N N . ASN A 1 101 ? -12.628 1.953 -7.338 1.00 56.06 101 ASN A N 1
ATOM 851 C CA . ASN A 1 101 ? -14.024 2.335 -7.173 1.00 56.06 101 ASN A CA 1
ATOM 852 C C . ASN A 1 101 ? -14.859 1.100 -6.773 1.00 56.06 101 ASN A C 1
ATOM 854 O O . ASN A 1 101 ? -14.475 -0.046 -7.019 1.00 56.06 101 ASN A O 1
ATOM 858 N N . LYS A 1 102 ? -16.032 1.326 -6.169 1.00 49.62 102 LYS A N 1
ATOM 859 C CA . LYS A 1 102 ? -16.908 0.249 -5.673 1.00 49.62 102 LYS A CA 1
ATOM 860 C C . LYS A 1 102 ? -17.288 -0.775 -6.759 1.00 49.62 102 LYS A C 1
ATOM 862 O O . LYS A 1 102 ? -17.441 -1.944 -6.437 1.00 49.62 102 LYS A O 1
ATOM 867 N N . ALA A 1 103 ? -17.396 -0.347 -8.019 1.00 51.78 103 ALA A N 1
ATOM 868 C CA . ALA A 1 103 ? -17.755 -1.199 -9.154 1.00 51.78 103 ALA A CA 1
ATOM 869 C C . ALA A 1 103 ? -16.627 -2.152 -9.593 1.00 51.78 103 ALA A C 1
ATOM 871 O O . ALA A 1 103 ? -16.889 -3.142 -10.264 1.00 51.78 103 ALA A O 1
ATOM 872 N N . ARG A 1 104 ? -15.372 -1.872 -9.222 1.00 53.09 104 ARG A N 1
ATOM 873 C CA . ARG A 1 104 ? -14.206 -2.671 -9.628 1.00 53.09 104 ARG A CA 1
ATOM 874 C C . ARG A 1 104 ? -13.630 -3.542 -8.527 1.00 53.09 104 ARG A C 1
ATOM 876 O O . ARG A 1 104 ? -12.900 -4.474 -8.830 1.00 53.09 104 ARG A O 1
ATOM 883 N N . ILE A 1 105 ? -14.002 -3.302 -7.273 1.00 53.47 105 ILE A N 1
ATOM 884 C CA . ILE A 1 105 ? -13.667 -4.183 -6.145 1.00 53.47 105 ILE A CA 1
ATOM 885 C C . ILE A 1 105 ? -14.065 -5.639 -6.447 1.00 53.47 105 ILE A C 1
ATOM 887 O O . ILE A 1 105 ? -13.263 -6.540 -6.222 1.00 53.47 105 ILE A O 1
ATOM 891 N N . GLU A 1 106 ? -15.235 -5.857 -7.055 1.00 52.12 106 GLU A N 1
ATOM 892 C CA . GLU A 1 106 ? -15.705 -7.190 -7.467 1.00 52.12 106 GLU A CA 1
ATOM 893 C C . GLU A 1 106 ? -14.796 -7.839 -8.525 1.00 52.12 106 GLU A C 1
ATOM 895 O O . GLU A 1 106 ? -14.526 -9.038 -8.463 1.00 52.12 106 GLU A O 1
ATOM 900 N N . ALA A 1 107 ? -14.244 -7.045 -9.449 1.00 52.00 107 ALA A N 1
ATOM 901 C CA . ALA A 1 107 ? -13.329 -7.526 -10.481 1.00 52.00 107 ALA A CA 1
ATOM 902 C C . ALA A 1 107 ? -11.939 -7.884 -9.937 1.00 52.00 107 ALA A C 1
ATOM 904 O O . ALA A 1 107 ? -11.228 -8.635 -10.589 1.00 52.00 107 ALA A O 1
ATOM 905 N N . TYR A 1 108 ? -11.547 -7.395 -8.757 1.00 53.06 108 TYR A N 1
ATOM 906 C CA . TYR A 1 108 ? -10.233 -7.670 -8.162 1.00 53.06 108 TYR A CA 1
ATOM 907 C C . TYR A 1 108 ? -10.297 -8.519 -6.887 1.00 53.06 108 TYR A C 1
ATOM 909 O O . TYR A 1 108 ? -9.254 -8.845 -6.323 1.00 53.06 108 TYR A O 1
ATOM 917 N N . TRP A 1 109 ? -11.489 -8.945 -6.455 1.00 51.25 109 TRP A N 1
ATOM 918 C CA . TRP A 1 109 ? -11.688 -9.784 -5.266 1.00 51.25 109 TRP A CA 1
ATOM 919 C C . TRP A 1 109 ? -10.980 -11.136 -5.306 1.00 51.25 109 TRP A C 1
ATOM 921 O O . TRP A 1 109 ? -10.726 -11.709 -4.251 1.00 51.25 109 TRP A O 1
ATOM 931 N N . HIS A 1 110 ? -10.641 -11.640 -6.491 1.00 54.16 110 HIS A N 1
ATOM 932 C CA . HIS A 1 110 ? -9.879 -12.877 -6.653 1.00 54.16 110 HIS A CA 1
ATOM 933 C C . HIS A 1 110 ? -8.361 -12.678 -6.499 1.00 54.16 110 HIS A C 1
ATOM 935 O O . HIS A 1 110 ? -7.624 -13.654 -6.365 1.00 54.16 110 HIS A O 1
ATOM 941 N N . LEU A 1 111 ? -7.867 -11.434 -6.505 1.00 51.97 111 LEU A N 1
ATOM 942 C CA . LEU A 1 111 ? -6.464 -11.153 -6.225 1.00 51.97 111 LEU A CA 1
ATOM 943 C C . LEU A 1 111 ? -6.246 -11.170 -4.713 1.00 51.97 111 LEU A C 1
ATOM 945 O O . LEU A 1 111 ? -6.880 -10.421 -3.969 1.00 51.97 111 LEU A O 1
ATOM 949 N N . SER A 1 112 ? -5.274 -11.962 -4.256 1.00 51.72 112 SER A N 1
ATOM 950 C CA . SER A 1 112 ? -4.996 -12.161 -2.828 1.00 51.72 112 SER A CA 1
ATOM 951 C C . SER A 1 112 ? -4.667 -10.885 -2.046 1.00 51.72 112 SER A C 1
ATOM 953 O O . SER A 1 112 ? -4.646 -10.921 -0.821 1.00 51.72 112 SER A O 1
ATOM 955 N N . LEU A 1 113 ? -4.355 -9.789 -2.747 1.00 51.19 113 LEU A N 1
ATOM 956 C CA . LEU A 1 113 ? -4.119 -8.468 -2.170 1.00 51.19 113 LEU A CA 1
ATOM 957 C C . LEU A 1 113 ? -5.430 -7.775 -1.752 1.00 51.1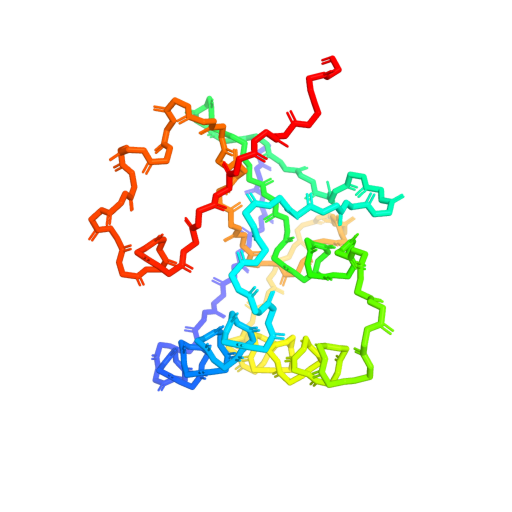9 113 LEU A C 1
ATOM 959 O O . LEU A 1 113 ? -5.457 -7.081 -0.744 1.00 51.19 113 LEU A O 1
ATOM 963 N N . TYR A 1 114 ? -6.524 -7.978 -2.491 1.00 51.81 114 TYR A N 1
ATOM 964 C CA . TYR A 1 114 ? -7.804 -7.300 -2.253 1.00 51.81 114 TYR A CA 1
ATOM 965 C C . TYR A 1 114 ? -8.823 -8.159 -1.506 1.00 51.81 114 TYR A C 1
ATOM 967 O O . TYR A 1 114 ? -9.789 -7.611 -0.983 1.00 51.81 114 TYR A O 1
ATOM 975 N N . CYS A 1 115 ? -8.587 -9.471 -1.373 1.00 48.69 115 CYS A N 1
ATOM 976 C CA . CYS A 1 115 ? -9.381 -10.344 -0.499 1.00 48.69 115 CYS A CA 1
ATOM 977 C C . CYS A 1 115 ? -9.489 -9.810 0.943 1.00 48.69 115 CYS A C 1
ATOM 979 O O . CYS A 1 115 ? -10.482 -10.062 1.619 1.00 48.69 115 CYS A O 1
ATOM 981 N N . ASP A 1 116 ? -8.485 -9.050 1.397 1.00 46.81 116 ASP A N 1
ATOM 982 C CA . ASP A 1 116 ? -8.399 -8.524 2.761 1.00 46.81 116 ASP A CA 1
ATOM 983 C C . ASP A 1 116 ? -8.965 -7.082 2.910 1.00 46.81 116 ASP A C 1
ATOM 985 O O . ASP A 1 116 ? -9.023 -6.569 4.028 1.00 46.81 116 ASP A O 1
ATOM 989 N N . PHE A 1 117 ? -9.411 -6.412 1.829 1.00 44.16 117 PHE A N 1
ATOM 990 C CA . PHE A 1 117 ? -9.900 -5.017 1.853 1.00 44.16 117 PHE A CA 1
ATOM 991 C C . PHE A 1 117 ? -11.332 -4.872 1.309 1.00 44.16 117 PHE A C 1
ATOM 993 O O . PHE A 1 117 ? -11.584 -5.045 0.120 1.00 44.16 117 PHE A O 1
ATOM 1000 N N . TYR A 1 118 ? -12.262 -4.420 2.157 1.00 44.84 118 TYR A N 1
ATOM 1001 C CA . TYR A 1 118 ? -13.562 -3.883 1.734 1.00 44.84 118 TYR A CA 1
ATOM 1002 C C . TYR A 1 118 ? -13.491 -2.347 1.735 1.00 44.84 118 TYR A C 1
ATOM 1004 O O . TYR A 1 118 ? -13.556 -1.716 2.786 1.00 44.84 118 TYR A O 1
ATOM 1012 N N . LEU A 1 119 ? -13.336 -1.728 0.561 1.00 43.94 119 LEU A N 1
ATOM 1013 C CA . LEU A 1 119 ? -13.399 -0.270 0.399 1.00 43.94 119 LEU A CA 1
ATOM 1014 C C . LEU A 1 119 ? -14.854 0.149 0.124 1.00 43.94 119 LEU A C 1
ATOM 1016 O O . LEU A 1 119 ? -15.306 0.126 -1.021 1.00 43.94 119 LEU A O 1
ATOM 1020 N N . HIS A 1 120 ? -15.627 0.552 1.138 1.00 38.47 120 HIS A N 1
ATOM 1021 C CA . HIS A 1 120 ? -16.895 1.237 0.876 1.00 38.47 120 HIS A CA 1
ATOM 1022 C C . HIS A 1 120 ? -16.725 2.760 0.841 1.00 38.47 120 HIS A C 1
ATOM 1024 O O . HIS A 1 120 ? -16.373 3.404 1.820 1.00 38.47 120 HIS A O 1
ATOM 1030 N N . LYS A 1 121 ? -17.052 3.305 -0.341 1.00 35.09 121 LYS A N 1
ATOM 1031 C CA . LYS A 1 121 ? -17.185 4.723 -0.705 1.00 35.09 121 LYS A CA 1
ATOM 1032 C C . LYS A 1 121 ? -15.887 5.533 -0.643 1.00 35.09 121 LYS A C 1
ATOM 1034 O O . LYS A 1 121 ? -15.542 6.123 0.374 1.00 35.09 121 LYS A O 1
ATOM 1039 N N . LEU A 1 122 ? -15.254 5.668 -1.808 1.00 37.53 122 LEU A N 1
ATOM 1040 C CA . LEU A 1 122 ? -14.467 6.862 -2.096 1.00 37.53 122 LEU A CA 1
ATOM 1041 C C . LEU A 1 122 ? -15.426 8.057 -2.169 1.00 37.53 122 LEU A C 1
ATOM 1043 O O . LEU A 1 122 ? -16.503 7.906 -2.759 1.00 37.53 122 LEU A O 1
ATOM 1047 N N . PRO A 1 123 ? -15.097 9.205 -1.553 1.00 33.69 123 PRO A N 1
ATOM 1048 C CA . PRO A 1 123 ? -15.871 10.415 -1.759 1.00 33.69 123 PRO A CA 1
ATOM 1049 C C . PRO A 1 123 ? -15.859 10.726 -3.255 1.00 33.69 123 PRO A C 1
ATOM 1051 O O . PRO A 1 123 ? -14.802 10.870 -3.866 1.00 33.69 123 PRO A O 1
ATOM 1054 N N . ILE A 1 124 ? -17.052 10.746 -3.841 1.00 38.16 124 ILE A N 1
ATOM 1055 C CA . ILE A 1 124 ? -17.272 11.248 -5.191 1.00 38.16 124 ILE A CA 1
ATOM 1056 C C . ILE A 1 124 ? -17.069 12.762 -5.083 1.00 38.16 124 ILE A C 1
ATOM 1058 O O . ILE A 1 124 ? -17.797 13.411 -4.330 1.00 38.16 124 ILE A O 1
ATOM 1062 N N . GLN A 1 125 ? -16.048 13.285 -5.758 1.00 37.78 125 GLN A N 1
ATOM 1063 C CA . GLN A 1 125 ? -15.983 14.693 -6.147 1.00 37.78 125 GLN A CA 1
ATOM 1064 C C . GLN A 1 125 ? -16.309 14.773 -7.629 1.00 37.78 125 GLN A C 1
ATOM 1066 O O . GLN A 1 125 ? -15.731 13.954 -8.382 1.00 37.78 125 GLN A O 1
#

Secondary structure (DSSP, 8-state):
---EEEEE-GGGHHHHHHHHHHHHHHTTT-SS--BSSPPPEEEETTEEEEEHHHHHHHB---SHHHHHHHHHHHHHHHHHEEEEEESS-----S-EEE---HHHHHHHTTSTTTTT---------

pLDDT: mean 76.82, std 17.39, range [33.69, 96.06]

Foldseek 3Di:
DFPKDWDFDPVLVVVLVVLLLQLLVQVPPPLEWDFQDDADWDDDPNFIKGQPLSVLVRTPDDDPSNVVSSVSSSVSVLNRTPDMDGPDPSVGSSDIDTPDDPVCLVVCCPPPSSVSHNHDDDDDD

Radius of gyration: 14.53 Å; chains: 1; bounding box: 34×28×40 Å

Sequence (125 aa):
MFESLTCIDNANFDQVRHEFRRFITKMDKRNNLSFKRTPKQFDYANDRYWDIIDFLDCLDLKRRIEIKARERLKESIRQLIVFKFVNEDDGLSGISIAALNKARIEAYWHLSLYCDFYLHKLPIQ